Protein AF-A0A8F1SBL0-F1 (afdb_monomer_lite)

Organism: NCBI:txid2841263

Secondary structure (DSSP, 8-state):
----HHHHHHHHHHHHHHSTTTT-------S---TTTS-HHHHHH---------S-HHHHHHHH--TT-

Foldseek 3Di:
DDDDPVVVLVVLLVCLVPVVVVVDDDDDDDPQLDCSNCPLSVCVSCVDDDDDDDPDPVSVCSGPPHPVD

InterPro domains:
  IPR002543 FtsK domain [PF01580] (1-35)
  IPR027417 P-loop containing nucleoside triphosphate hydrolase [G3DSA:3.40.50.300] (1-65)
  IPR027417 P-loop containing nucleoside triphosphate hydrolase [SSF52540] (9-55)
  IPR050206 FtsK/SpoIIIE/SftA cell division and DNA translocation [PTHR22683] (1-61)

Sequence (69 aa):
MMMAKKDVETLIVRLAQKSRAVGIHLVLATQRPSVNVITGLIKANVPARIAFTVASQVDSSNDFRPIWR

pLDDT: mean 88.19, std 10.51, range [50.25, 96.94]

Radius of gyration: 12.82 Å; chains: 1; bounding box: 32×29×29 Å

Structure (mmCIF, N/CA/C/O backbone):
data_AF-A0A8F1SBL0-F1
#
_entry.id   AF-A0A8F1SBL0-F1
#
loop_
_atom_site.group_PDB
_atom_site.id
_atom_site.type_symbol
_atom_site.label_atom_id
_atom_site.label_alt_id
_atom_site.label_comp_id
_atom_site.label_asym_id
_atom_site.label_entity_id
_atom_site.label_seq_id
_atom_site.pdbx_PDB_ins_code
_atom_site.Cartn_x
_atom_site.Cart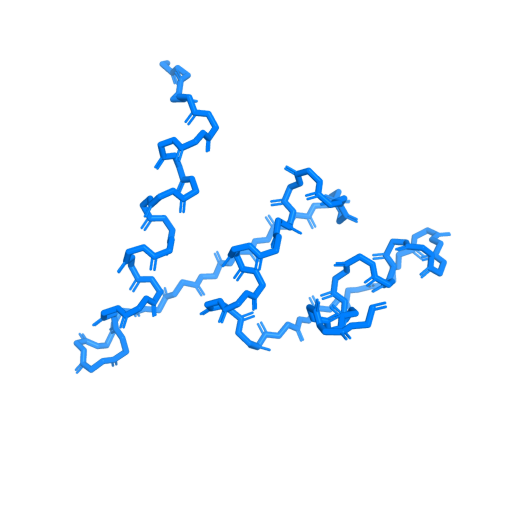n_y
_atom_site.Cartn_z
_atom_site.occupancy
_atom_site.B_iso_or_equiv
_atom_site.auth_seq_id
_atom_site.auth_comp_id
_atom_site.auth_asym_id
_atom_site.auth_atom_id
_atom_site.pdbx_PDB_model_num
ATOM 1 N N . MET A 1 1 ? -9.412 17.574 -11.988 1.00 50.44 1 MET A N 1
ATOM 2 C CA . MET A 1 1 ? -8.756 17.970 -10.723 1.00 50.44 1 MET A CA 1
ATOM 3 C C . MET A 1 1 ? -7.658 16.958 -10.438 1.00 50.44 1 MET A C 1
ATOM 5 O O . MET A 1 1 ? -7.941 15.771 -10.508 1.00 50.44 1 MET A O 1
ATOM 9 N N . MET A 1 2 ? -6.419 17.395 -10.215 1.00 62.84 2 MET A N 1
ATOM 10 C CA . MET A 1 2 ? -5.281 16.505 -9.951 1.00 62.84 2 MET A CA 1
ATOM 11 C C . MET A 1 2 ? -4.919 16.658 -8.470 1.00 62.84 2 MET A C 1
ATOM 13 O O . MET A 1 2 ? -4.538 17.747 -8.053 1.00 62.84 2 MET A O 1
ATOM 17 N N . MET A 1 3 ? -5.124 15.615 -7.660 1.00 75.31 3 MET A N 1
ATOM 18 C CA . MET A 1 3 ? -4.711 15.625 -6.251 1.00 75.31 3 MET A CA 1
ATOM 19 C C . MET A 1 3 ? -3.196 15.461 -6.156 1.00 75.31 3 MET A C 1
ATOM 21 O O . MET A 1 3 ? -2.599 14.720 -6.942 1.00 75.31 3 MET A O 1
ATOM 25 N N . ALA A 1 4 ? -2.568 16.124 -5.183 1.00 81.44 4 ALA A N 1
ATOM 26 C CA . ALA A 1 4 ? -1.145 15.945 -4.957 1.00 81.44 4 ALA A CA 1
ATOM 27 C C . ALA A 1 4 ? -0.866 14.500 -4.514 1.00 81.44 4 ALA A C 1
ATOM 29 O O . ALA A 1 4 ? -1.593 13.908 -3.716 1.00 81.44 4 ALA A O 1
ATOM 30 N N . LYS A 1 5 ? 0.227 13.926 -5.022 1.00 79.75 5 LYS A N 1
ATOM 31 C CA . LYS A 1 5 ? 0.626 12.532 -4.770 1.00 79.75 5 LYS A CA 1
ATOM 32 C C . LYS A 1 5 ? 0.673 12.174 -3.274 1.00 79.75 5 LYS A C 1
ATOM 34 O O . LYS A 1 5 ? 0.252 11.087 -2.887 1.00 79.75 5 LYS A O 1
ATOM 39 N N . LYS A 1 6 ? 1.158 13.103 -2.443 1.00 85.44 6 LYS A N 1
ATOM 40 C CA . LYS A 1 6 ? 1.279 12.942 -0.986 1.00 85.44 6 LYS A CA 1
ATOM 41 C C . LYS A 1 6 ? -0.080 12.831 -0.288 1.00 85.44 6 LYS A C 1
ATOM 43 O O . LYS A 1 6 ? -0.219 12.074 0.673 1.00 85.44 6 LYS A O 1
ATOM 48 N N . ASP A 1 7 ? -1.083 13.544 -0.787 1.00 89.81 7 ASP A N 1
ATOM 49 C CA . ASP A 1 7 ? -2.425 13.525 -0.206 1.00 89.81 7 ASP A CA 1
ATOM 50 C C . ASP A 1 7 ? -3.081 12.165 -0.450 1.00 89.81 7 ASP A C 1
ATOM 52 O O . ASP A 1 7 ? -3.640 11.566 0.466 1.00 89.81 7 ASP A O 1
ATOM 56 N N . VAL A 1 8 ? -2.926 11.626 -1.665 1.00 91.50 8 VAL A N 1
ATOM 57 C CA . VAL A 1 8 ? -3.428 10.291 -2.023 1.00 91.50 8 VAL A CA 1
ATOM 58 C C . VAL A 1 8 ? -2.765 9.206 -1.174 1.00 91.50 8 VAL A C 1
ATOM 60 O O . VAL A 1 8 ? -3.458 8.363 -0.610 1.00 91.50 8 VAL A O 1
ATOM 63 N N . GLU A 1 9 ? -1.439 9.245 -1.025 1.00 93.88 9 GLU A N 1
ATOM 64 C CA . GLU A 1 9 ? -0.710 8.298 -0.175 1.00 93.88 9 GLU A CA 1
ATOM 65 C C . GLU A 1 9 ? -1.196 8.349 1.282 1.00 93.88 9 GLU A C 1
ATOM 67 O O . GLU A 1 9 ? -1.474 7.309 1.882 1.00 93.88 9 GLU A O 1
ATOM 72 N N . THR A 1 10 ? -1.379 9.555 1.827 1.00 94.75 10 THR A N 1
ATOM 73 C CA . THR A 1 10 ? -1.862 9.754 3.201 1.00 94.75 10 THR A CA 1
ATOM 74 C C . THR A 1 10 ? -3.261 9.162 3.396 1.00 94.75 10 THR A C 1
ATOM 76 O O . THR A 1 10 ? -3.528 8.510 4.409 1.00 94.75 10 THR A O 1
ATOM 79 N N . LEU A 1 11 ? -4.159 9.341 2.423 1.00 95.06 11 LEU A N 1
ATOM 80 C CA . LEU A 1 11 ? -5.512 8.785 2.466 1.00 95.06 11 LEU A CA 1
ATOM 81 C C . LEU A 1 11 ? -5.515 7.255 2.371 1.00 95.06 11 LEU A C 1
ATOM 83 O O . LEU A 1 11 ? -6.218 6.608 3.149 1.00 95.06 11 LEU A O 1
ATOM 87 N N . ILE A 1 12 ? -4.707 6.677 1.475 1.00 95.25 12 ILE A N 1
ATOM 88 C CA . ILE A 1 12 ? -4.559 5.220 1.340 1.00 95.25 12 ILE A CA 1
ATOM 89 C C . ILE A 1 12 ? -4.080 4.616 2.660 1.00 95.25 12 ILE A C 1
ATOM 91 O O . ILE A 1 12 ? -4.693 3.673 3.158 1.00 95.25 12 ILE A O 1
ATOM 95 N N . VAL A 1 13 ? -3.024 5.180 3.256 1.00 95.88 13 VAL A N 1
ATOM 96 C CA . VAL A 1 13 ? -2.474 4.705 4.534 1.00 95.88 13 VAL A CA 1
ATOM 97 C C . VAL A 1 13 ? -3.519 4.801 5.644 1.00 95.88 13 VAL A C 1
ATOM 99 O O . VAL A 1 13 ? -3.743 3.828 6.364 1.00 95.88 13 VAL A O 1
ATOM 102 N N . ARG A 1 14 ? -4.213 5.939 5.758 1.00 96.06 14 ARG A N 1
ATOM 103 C CA . ARG A 1 14 ? -5.242 6.143 6.786 1.00 96.06 14 ARG A CA 1
ATOM 104 C C . ARG A 1 14 ? -6.375 5.124 6.677 1.00 96.06 14 ARG A C 1
ATOM 106 O O . ARG A 1 14 ? -6.828 4.619 7.705 1.00 96.06 14 ARG A O 1
ATOM 113 N N . LEU A 1 15 ? -6.840 4.846 5.459 1.00 96.38 15 LEU A N 1
ATOM 114 C CA . LEU A 1 15 ? -7.865 3.834 5.222 1.00 96.38 15 LEU A CA 1
ATOM 115 C C . LEU A 1 15 ? -7.331 2.447 5.584 1.00 96.38 15 LEU A C 1
ATOM 117 O O . LEU A 1 15 ? -7.914 1.802 6.451 1.00 96.38 15 LEU A O 1
ATOM 121 N N . ALA A 1 16 ? -6.187 2.041 5.029 1.00 96.06 16 ALA A N 1
ATOM 122 C CA . ALA A 1 16 ? -5.593 0.725 5.267 1.00 96.06 16 ALA A CA 1
ATOM 123 C C . ALA A 1 16 ? -5.401 0.403 6.764 1.00 96.06 16 ALA A C 1
ATOM 125 O O . ALA A 1 16 ? -5.616 -0.730 7.187 1.00 96.06 16 ALA A O 1
ATOM 126 N N . GLN A 1 17 ? -5.064 1.403 7.586 1.00 95.88 17 GLN A N 1
ATOM 127 C CA . GLN A 1 17 ? -4.861 1.230 9.029 1.00 95.88 17 GLN A CA 1
ATOM 128 C C . GLN A 1 17 ? -6.146 1.020 9.838 1.00 95.88 17 GLN A C 1
ATOM 130 O O . GLN A 1 17 ? -6.108 0.378 10.885 1.00 95.88 17 GLN A O 1
ATOM 135 N N . LYS A 1 18 ? -7.275 1.596 9.415 1.00 95.94 18 LYS A N 1
ATOM 136 C CA . LYS A 1 18 ? -8.505 1.652 10.232 1.00 95.94 18 LYS A CA 1
ATOM 137 C C . LYS A 1 18 ? -9.642 0.800 9.674 1.00 95.94 18 LYS A C 1
ATOM 139 O O . LYS A 1 18 ? -10.575 0.476 10.403 1.00 95.94 18 LYS A O 1
ATOM 144 N N . SER A 1 19 ? -9.575 0.434 8.398 1.00 96.62 19 SER A N 1
ATOM 145 C CA . SER A 1 19 ? -10.715 -0.091 7.648 1.00 96.62 19 SER A CA 1
ATOM 146 C C . SER A 1 19 ? -11.065 -1.554 7.952 1.00 96.62 19 SER A C 1
ATOM 148 O O . SER A 1 19 ? -12.212 -1.951 7.756 1.00 96.62 19 SER A O 1
ATOM 150 N N . ARG A 1 20 ? -10.121 -2.354 8.478 1.00 95.25 20 ARG A N 1
ATOM 151 C CA . ARG A 1 20 ? -10.302 -3.805 8.694 1.00 95.25 20 ARG A CA 1
ATOM 152 C C . ARG A 1 20 ? -11.493 -4.139 9.595 1.00 95.25 20 ARG A C 1
ATOM 154 O O . ARG A 1 20 ? -12.291 -4.995 9.240 1.00 95.25 20 ARG A O 1
ATOM 161 N N . ALA A 1 21 ? -11.599 -3.496 10.757 1.00 96.38 21 ALA A N 1
ATOM 162 C CA . ALA A 1 21 ? -12.636 -3.824 11.741 1.00 96.38 21 ALA A CA 1
ATOM 163 C C . ALA A 1 21 ? -14.044 -3.408 11.287 1.00 96.38 21 ALA A C 1
ATOM 165 O O . ALA A 1 21 ? -15.028 -3.994 11.720 1.00 96.38 21 ALA A O 1
ATOM 166 N N . VAL A 1 22 ? -14.130 -2.413 10.400 1.00 96.94 22 VAL A N 1
ATOM 167 C CA . VAL A 1 22 ? -15.394 -1.881 9.870 1.00 96.94 22 VAL A CA 1
ATOM 168 C C . VAL A 1 22 ? -15.785 -2.500 8.522 1.00 96.94 22 VAL A C 1
ATOM 170 O O . VAL A 1 22 ? -16.761 -2.070 7.919 1.00 96.94 22 VAL A O 1
ATOM 173 N N . GLY A 1 23 ? -15.032 -3.494 8.034 1.00 96.62 23 GLY A N 1
ATOM 174 C CA . GLY A 1 23 ? -15.353 -4.227 6.804 1.00 96.62 23 GLY A CA 1
ATOM 175 C C . GLY A 1 23 ? -15.092 -3.464 5.501 1.00 96.62 23 GLY A C 1
ATOM 176 O O . GLY A 1 23 ? -15.655 -3.809 4.467 1.00 96.62 23 GLY A O 1
ATOM 177 N N . ILE A 1 24 ? -14.245 -2.430 5.520 1.00 96.94 24 ILE A N 1
ATOM 178 C CA . ILE A 1 24 ? -13.842 -1.706 4.307 1.00 96.94 24 ILE A CA 1
ATOM 179 C C . ILE A 1 24 ? -12.498 -2.266 3.815 1.00 96.94 24 ILE A C 1
ATOM 181 O O . ILE A 1 24 ? -11.501 -2.275 4.545 1.00 96.94 24 ILE A O 1
ATOM 185 N N . HIS A 1 25 ? -12.453 -2.702 2.555 1.00 96.25 25 HIS A N 1
ATOM 186 C CA . HIS A 1 25 ? -11.278 -3.324 1.941 1.00 96.25 25 HIS A CA 1
ATOM 187 C C . HIS A 1 25 ? -10.791 -2.518 0.736 1.00 96.25 25 HIS A C 1
ATOM 189 O O . HIS A 1 25 ? -11.583 -2.084 -0.096 1.00 96.25 25 HIS A O 1
ATOM 195 N N . LEU A 1 26 ? -9.476 -2.323 0.649 1.00 96.00 26 LEU 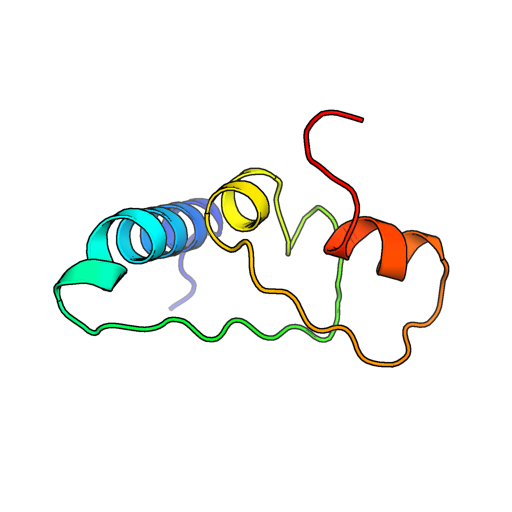A N 1
ATOM 196 C CA . LEU A 1 26 ? -8.834 -1.628 -0.463 1.00 96.00 26 LEU A CA 1
ATOM 197 C C . LEU A 1 26 ? -8.250 -2.641 -1.443 1.00 96.00 26 LEU A C 1
ATOM 199 O O . LEU A 1 26 ? -7.552 -3.568 -1.034 1.00 96.00 26 LEU A O 1
ATOM 203 N N . VAL A 1 27 ? -8.475 -2.407 -2.734 1.00 95.56 27 VAL A N 1
ATOM 204 C CA . VAL A 1 27 ? -7.775 -3.090 -3.824 1.00 95.56 27 VAL A CA 1
ATOM 205 C C . VAL A 1 27 ? -6.993 -2.033 -4.589 1.00 95.56 27 VAL A C 1
ATOM 207 O O . VAL A 1 27 ? -7.575 -1.109 -5.154 1.00 95.56 27 VAL A O 1
ATOM 210 N N . LEU A 1 28 ? -5.668 -2.151 -4.572 1.00 94.06 28 LEU A N 1
ATOM 211 C CA . LEU A 1 28 ? -4.762 -1.258 -5.287 1.00 94.06 28 LEU A CA 1
ATOM 212 C C . LEU A 1 28 ? -4.141 -2.034 -6.447 1.00 94.06 28 LEU A C 1
ATOM 214 O O . LEU A 1 28 ? -3.587 -3.110 -6.237 1.00 94.06 28 LEU A O 1
ATOM 218 N N . ALA A 1 29 ? -4.220 -1.486 -7.656 1.00 94.81 29 ALA A N 1
ATOM 219 C CA . ALA A 1 29 ? -3.660 -2.095 -8.856 1.00 94.81 29 ALA A CA 1
ATOM 220 C C . ALA A 1 29 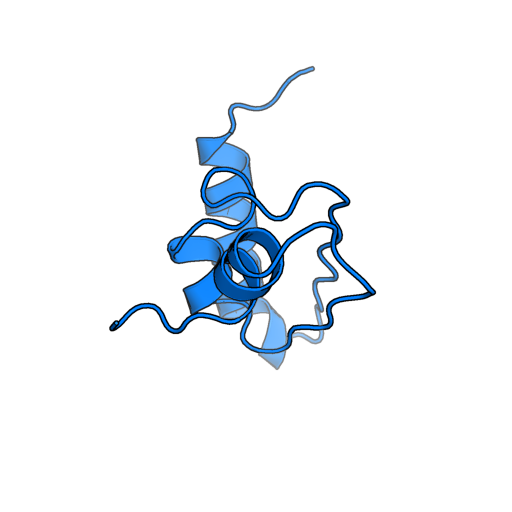? -2.829 -1.069 -9.630 1.00 94.81 29 ALA A C 1
ATOM 222 O O . ALA A 1 29 ? -3.200 0.100 -9.740 1.00 94.81 29 ALA A O 1
ATOM 223 N N . THR A 1 30 ? -1.698 -1.506 -10.179 1.00 93.00 30 THR A N 1
ATOM 224 C CA . THR A 1 30 ? -0.848 -0.688 -11.046 1.00 93.00 30 THR A CA 1
ATOM 225 C C . THR A 1 30 ? -0.180 -1.563 -12.095 1.00 93.00 30 THR A C 1
ATOM 227 O O . THR A 1 30 ? 0.160 -2.711 -11.830 1.00 93.00 30 THR A O 1
ATOM 230 N N . GLN A 1 31 ? 0.043 -1.000 -13.279 1.00 91.12 31 GLN A N 1
ATOM 231 C CA . GLN A 1 31 ? 0.865 -1.625 -14.321 1.00 91.12 31 GLN A CA 1
ATOM 232 C C . GLN A 1 31 ? 2.343 -1.226 -14.215 1.00 91.12 31 GLN A C 1
ATOM 234 O O . GLN A 1 31 ? 3.188 -1.774 -14.913 1.00 91.12 31 GLN A O 1
ATOM 239 N N . ARG A 1 32 ? 2.670 -0.243 -13.365 1.00 88.75 32 ARG A N 1
ATOM 240 C CA . ARG A 1 32 ? 4.032 0.270 -13.173 1.00 88.75 32 ARG A CA 1
ATOM 241 C C . ARG A 1 32 ? 4.456 0.066 -11.717 1.00 88.75 32 ARG A C 1
ATOM 243 O O . ARG A 1 32 ? 4.281 0.984 -10.907 1.00 88.75 32 ARG A O 1
ATOM 250 N N . PRO A 1 33 ? 4.986 -1.119 -11.366 1.00 89.38 33 PRO A N 1
ATOM 251 C CA . PRO A 1 33 ? 5.465 -1.424 -10.021 1.00 89.38 33 PRO A CA 1
ATOM 252 C C . PRO A 1 33 ? 6.829 -0.757 -9.764 1.00 89.38 33 PRO A C 1
ATOM 254 O O . PRO A 1 33 ? 7.882 -1.385 -9.733 1.00 89.38 33 PRO A O 1
ATOM 257 N N . SER A 1 34 ? 6.816 0.565 -9.598 1.00 89.31 34 SER A N 1
ATOM 258 C CA . SER A 1 34 ? 7.994 1.364 -9.242 1.00 89.31 34 SER A CA 1
ATOM 259 C C . SER A 1 34 ? 7.942 1.773 -7.772 1.00 89.31 34 SER A C 1
ATOM 261 O O . SER A 1 34 ? 6.859 2.021 -7.244 1.00 89.31 34 SER A O 1
ATOM 263 N N . VAL A 1 35 ? 9.107 1.962 -7.141 1.00 88.44 35 VAL A N 1
ATOM 264 C CA . VAL A 1 35 ? 9.249 2.532 -5.782 1.00 88.44 35 VAL A CA 1
ATOM 265 C C . VAL A 1 35 ? 8.533 3.873 -5.599 1.00 88.44 35 VAL A C 1
ATOM 267 O O . VAL A 1 35 ? 8.113 4.214 -4.497 1.00 88.44 35 VAL A O 1
ATOM 270 N N . ASN A 1 36 ? 8.350 4.625 -6.688 1.00 88.75 36 ASN A N 1
ATOM 271 C CA . ASN A 1 36 ? 7.639 5.897 -6.673 1.00 88.75 36 ASN A CA 1
ATOM 272 C C . ASN A 1 36 ? 6.114 5.734 -6.650 1.00 88.75 36 ASN A C 1
ATOM 274 O O . ASN A 1 36 ? 5.427 6.695 -6.321 1.00 88.75 36 ASN A O 1
ATOM 278 N N . VAL A 1 37 ? 5.583 4.575 -7.034 1.00 91.00 37 VAL A N 1
ATOM 279 C CA . VAL A 1 37 ? 4.141 4.285 -7.065 1.00 91.00 37 VAL A CA 1
ATOM 280 C C . VAL A 1 37 ? 3.765 3.404 -5.879 1.00 91.00 37 VAL A C 1
ATOM 282 O O . VAL A 1 37 ? 2.862 3.745 -5.124 1.00 91.00 37 VAL A O 1
ATOM 285 N N . ILE A 1 38 ? 4.496 2.306 -5.685 1.00 91.19 38 ILE A N 1
ATOM 286 C CA . ILE A 1 38 ? 4.351 1.381 -4.561 1.00 91.19 38 ILE A CA 1
ATOM 287 C C . ILE A 1 38 ? 5.394 1.765 -3.505 1.00 91.19 38 ILE A C 1
ATOM 289 O O . ILE A 1 38 ? 6.450 1.144 -3.361 1.00 91.19 38 ILE A O 1
ATOM 293 N N . THR A 1 39 ? 5.121 2.866 -2.809 1.00 92.69 39 THR A N 1
ATOM 294 C CA . THR A 1 39 ? 6.040 3.440 -1.822 1.00 92.69 39 THR A CA 1
ATOM 295 C C . THR A 1 39 ? 6.208 2.528 -0.603 1.00 92.69 39 THR A C 1
ATOM 297 O O . THR A 1 39 ? 5.401 1.632 -0.340 1.00 92.69 39 THR A O 1
ATOM 300 N N . GLY A 1 40 ? 7.248 2.775 0.201 1.00 91.75 40 GLY A N 1
ATOM 301 C CA . GLY A 1 40 ? 7.461 2.045 1.456 1.00 91.75 40 GLY A CA 1
ATOM 302 C C . GLY A 1 40 ? 6.285 2.167 2.433 1.00 91.75 40 GLY A C 1
ATOM 303 O O . GLY A 1 40 ? 5.922 1.183 3.074 1.00 91.75 40 GLY A O 1
ATOM 304 N N . LEU A 1 41 ? 5.638 3.337 2.493 1.00 93.19 41 LEU A N 1
ATOM 305 C CA . LEU A 1 41 ? 4.474 3.569 3.351 1.00 93.19 41 LEU A CA 1
ATOM 306 C C . LEU A 1 41 ? 3.252 2.762 2.901 1.00 93.19 41 LEU A C 1
ATOM 308 O O . LEU A 1 41 ? 2.575 2.169 3.742 1.00 93.19 41 LEU A O 1
ATOM 312 N N . ILE A 1 42 ? 2.994 2.674 1.592 1.00 93.81 42 ILE A N 1
ATOM 313 C CA . ILE A 1 42 ? 1.924 1.817 1.060 1.00 93.81 42 ILE A CA 1
ATOM 314 C C . ILE A 1 42 ? 2.227 0.351 1.390 1.00 93.81 42 ILE A C 1
ATOM 316 O O . ILE A 1 42 ? 1.374 -0.343 1.946 1.00 93.81 42 ILE A O 1
ATOM 320 N N . LYS A 1 43 ? 3.462 -0.110 1.150 1.00 93.00 43 LYS A N 1
ATOM 321 C CA . LYS A 1 43 ? 3.872 -1.491 1.460 1.00 93.00 43 LYS A CA 1
ATOM 322 C C . LYS A 1 43 ? 3.738 -1.841 2.941 1.00 93.00 43 LYS A C 1
ATOM 324 O O . LYS A 1 43 ? 3.383 -2.977 3.248 1.00 93.00 43 LYS A O 1
ATOM 329 N N . ALA A 1 44 ? 3.982 -0.894 3.845 1.00 93.62 44 ALA A N 1
ATOM 330 C CA . ALA A 1 44 ? 3.866 -1.115 5.287 1.00 93.62 44 ALA A CA 1
ATOM 331 C C . ALA A 1 44 ? 2.424 -1.401 5.733 1.00 93.62 44 ALA A C 1
ATOM 333 O O . ALA A 1 44 ? 2.220 -2.091 6.727 1.00 93.62 44 ALA A O 1
ATOM 334 N N . ASN A 1 45 ? 1.432 -0.879 5.003 1.00 94.94 45 ASN A N 1
ATOM 335 C CA . ASN A 1 45 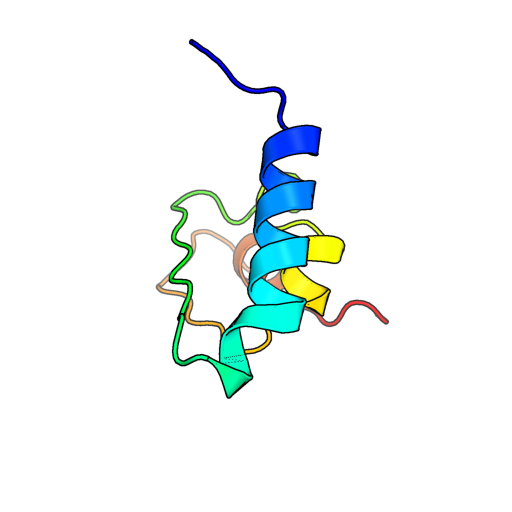? 0.020 -0.953 5.382 1.00 94.94 45 ASN A CA 1
ATOM 336 C C . ASN A 1 45 ? -0.801 -1.906 4.493 1.00 94.94 45 ASN A C 1
ATOM 338 O O . ASN A 1 45 ? -1.921 -2.259 4.853 1.00 94.94 45 ASN A O 1
ATOM 342 N N . VAL A 1 46 ? -0.251 -2.355 3.358 1.00 94.19 46 VAL A N 1
ATOM 343 C CA . VAL A 1 46 ? -0.885 -3.308 2.432 1.00 94.19 46 VAL A CA 1
ATOM 344 C C . VAL A 1 46 ? -0.017 -4.577 2.332 1.00 94.19 46 VAL A C 1
ATOM 346 O O . VAL A 1 46 ? 0.885 -4.655 1.487 1.00 94.19 46 VAL A O 1
ATOM 349 N N . PRO A 1 47 ? -0.219 -5.562 3.234 1.00 92.12 47 PRO A N 1
ATOM 350 C CA . PRO A 1 47 ? 0.632 -6.752 3.315 1.00 92.12 47 PRO A CA 1
ATOM 351 C C . PRO A 1 47 ? 0.293 -7.821 2.267 1.00 92.12 47 PRO A C 1
ATOM 353 O O . PRO A 1 47 ? 1.185 -8.544 1.833 1.00 92.12 47 PRO A O 1
ATOM 356 N N . ALA A 1 48 ? -0.972 -7.926 1.853 1.00 93.50 48 ALA A N 1
ATOM 357 C CA . ALA A 1 48 ? -1.391 -8.857 0.809 1.00 93.50 48 ALA A CA 1
ATOM 358 C C . ALA A 1 48 ? -1.038 -8.279 -0.568 1.00 93.50 48 ALA A C 1
ATOM 360 O O . ALA A 1 48 ? -1.491 -7.185 -0.906 1.00 93.50 48 ALA A O 1
ATOM 361 N N . ARG A 1 49 ? -0.221 -9.001 -1.345 1.00 92.88 49 ARG A N 1
ATOM 362 C CA . ARG A 1 49 ? 0.250 -8.570 -2.669 1.00 92.88 49 ARG A CA 1
ATOM 363 C C . ARG A 1 49 ? 0.183 -9.718 -3.660 1.00 92.88 49 ARG A C 1
ATOM 365 O O . ARG A 1 49 ? 0.477 -10.860 -3.315 1.00 92.88 49 ARG A O 1
ATOM 372 N N . ILE A 1 50 ? -0.210 -9.384 -4.880 1.00 91.94 50 ILE A N 1
ATOM 373 C CA . ILE A 1 50 ? -0.280 -10.290 -6.020 1.00 91.94 50 ILE A CA 1
ATOM 374 C C . ILE A 1 50 ? 0.380 -9.553 -7.179 1.00 91.94 50 ILE A C 1
ATOM 376 O O . ILE A 1 50 ? -0.039 -8.446 -7.515 1.00 91.94 50 ILE A O 1
ATOM 380 N N . ALA A 1 51 ? 1.370 -10.184 -7.801 1.00 91.56 51 ALA A N 1
ATOM 381 C CA . ALA A 1 51 ? 1.979 -9.689 -9.024 1.00 91.56 51 ALA A CA 1
ATOM 382 C C . ALA A 1 51 ? 1.719 -10.675 -10.158 1.00 91.56 51 ALA A C 1
ATOM 384 O O . ALA A 1 51 ? 1.842 -11.889 -9.988 1.00 91.56 51 ALA A O 1
ATOM 385 N N . PHE A 1 52 ? 1.398 -10.129 -11.324 1.00 91.81 52 PHE A N 1
ATOM 386 C CA . PHE A 1 52 ? 1.442 -10.866 -12.580 1.00 91.81 52 PHE A CA 1
ATOM 387 C C . PHE A 1 52 ? 2.874 -10.885 -13.125 1.00 91.81 52 PHE A C 1
ATOM 389 O O . PHE A 1 52 ? 3.793 -10.335 -12.515 1.00 91.81 52 PHE A O 1
ATOM 396 N N . THR A 1 53 ? 3.083 -11.515 -14.279 1.00 91.75 53 THR A N 1
ATOM 397 C CA . THR A 1 53 ? 4.373 -11.472 -14.974 1.00 91.75 53 THR A CA 1
ATOM 398 C C . THR A 1 53 ? 4.809 -10.021 -15.194 1.00 91.75 53 THR A C 1
ATOM 400 O O . THR A 1 53 ? 4.076 -9.223 -15.775 1.00 91.75 53 THR A O 1
ATOM 403 N N . VAL A 1 54 ? 6.009 -9.684 -14.722 1.00 87.75 54 VAL A N 1
ATOM 404 C CA . VAL A 1 54 ? 6.621 -8.353 -14.838 1.00 87.75 54 VAL A CA 1
ATOM 405 C C . VAL A 1 54 ? 7.849 -8.403 -15.743 1.00 87.75 54 VAL A C 1
ATOM 407 O O . VAL A 1 54 ? 8.445 -9.462 -15.930 1.00 87.75 54 VAL A O 1
ATOM 410 N N . ALA A 1 55 ? 8.235 -7.254 -16.301 1.00 89.06 55 ALA A N 1
ATOM 411 C CA . ALA A 1 55 ? 9.306 -7.160 -17.294 1.00 89.06 55 ALA A CA 1
ATOM 412 C C . ALA A 1 55 ? 10.702 -7.487 -16.737 1.00 89.06 55 ALA A C 1
ATOM 414 O O . ALA A 1 55 ? 11.579 -7.908 -17.489 1.00 89.06 55 ALA A O 1
ATOM 415 N N . SER A 1 56 ? 10.929 -7.284 -15.435 1.00 88.62 56 SER A N 1
ATOM 416 C CA . SER A 1 56 ? 12.242 -7.476 -14.823 1.00 88.62 56 SER A CA 1
ATOM 417 C C . SER A 1 56 ? 12.176 -7.983 -13.380 1.00 88.62 56 SER A C 1
ATOM 419 O O . SER A 1 56 ? 11.186 -7.815 -12.665 1.00 88.62 56 SER A O 1
ATOM 421 N N . GLN A 1 57 ? 13.288 -8.559 -12.916 1.00 85.50 57 GLN A N 1
ATOM 422 C CA . GLN A 1 57 ? 13.464 -8.957 -11.516 1.00 85.50 57 GLN A CA 1
ATOM 423 C C . GLN A 1 57 ? 13.435 -7.748 -10.562 1.00 85.50 57 GLN A C 1
ATOM 425 O O . GLN A 1 57 ? 12.992 -7.879 -9.418 1.00 85.50 57 GLN A O 1
ATOM 430 N N . VAL A 1 58 ? 13.839 -6.563 -11.036 1.00 85.25 58 VAL A N 1
ATOM 431 C CA . VAL A 1 58 ? 13.769 -5.307 -10.274 1.00 85.25 58 VAL A CA 1
ATOM 432 C C . VAL A 1 58 ? 12.314 -4.897 -10.045 1.00 85.25 58 VAL A C 1
ATOM 434 O O . VAL A 1 58 ? 11.950 -4.553 -8.924 1.00 85.25 58 VAL A O 1
ATOM 437 N N . ASP A 1 59 ? 11.463 -5.009 -11.066 1.00 82.50 59 ASP A N 1
ATOM 438 C CA . ASP A 1 59 ? 10.027 -4.719 -10.955 1.00 82.50 59 ASP A CA 1
ATOM 439 C C . ASP A 1 59 ? 9.322 -5.684 -9.994 1.00 82.50 59 ASP A C 1
ATOM 441 O O . ASP A 1 59 ? 8.516 -5.261 -9.167 1.00 82.50 59 ASP A O 1
ATOM 445 N N . SER A 1 60 ? 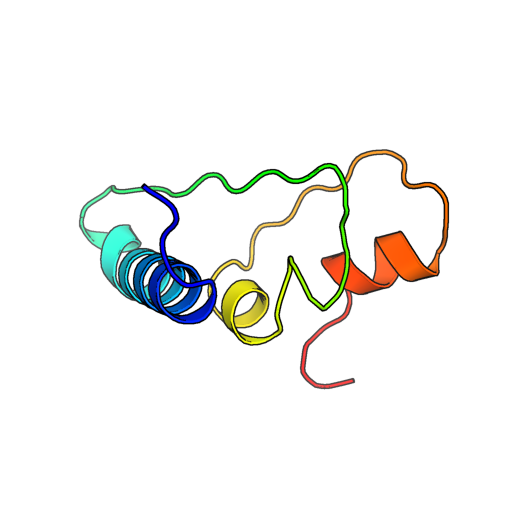9.688 -6.971 -10.032 1.00 84.62 60 SER A N 1
ATOM 446 C CA . SER A 1 60 ? 9.213 -7.961 -9.052 1.00 84.62 60 SER A CA 1
ATOM 447 C C . SER A 1 60 ? 9.695 -7.619 -7.638 1.00 84.62 60 SER A C 1
ATOM 449 O O . SER A 1 60 ? 8.928 -7.672 -6.673 1.00 84.62 60 SER A O 1
ATOM 451 N N . SER A 1 61 ? 10.957 -7.200 -7.510 1.00 83.88 61 SER A N 1
ATOM 452 C CA . SER A 1 61 ? 11.534 -6.796 -6.228 1.00 83.88 61 SER A CA 1
ATOM 453 C C . SER A 1 61 ? 10.842 -5.560 -5.655 1.00 83.88 61 SER A C 1
ATOM 455 O O . SER A 1 61 ? 10.600 -5.504 -4.453 1.00 83.88 61 SER A O 1
ATOM 457 N N . ASN A 1 62 ? 10.479 -4.574 -6.473 1.00 83.44 62 ASN A N 1
ATOM 458 C CA . ASN A 1 62 ? 9.820 -3.362 -5.987 1.00 83.44 62 ASN A CA 1
ATOM 459 C C . ASN A 1 62 ? 8.502 -3.664 -5.259 1.00 83.44 62 ASN A C 1
ATOM 461 O O . ASN A 1 62 ? 8.215 -3.018 -4.244 1.00 83.44 62 ASN A O 1
ATOM 465 N N . ASP A 1 63 ? 7.760 -4.671 -5.725 1.00 81.25 63 ASP A N 1
ATOM 466 C CA . ASP A 1 63 ? 6.497 -5.101 -5.126 1.00 81.25 63 ASP A CA 1
ATOM 467 C C . ASP A 1 63 ? 6.696 -5.975 -3.869 1.00 81.25 63 ASP A C 1
ATOM 469 O O . ASP A 1 63 ? 6.152 -5.696 -2.792 1.00 81.25 63 ASP A O 1
ATOM 473 N N . PHE A 1 64 ? 7.550 -7.002 -3.946 1.00 84.62 64 PHE A N 1
ATOM 474 C CA . PHE A 1 64 ? 7.657 -8.003 -2.873 1.00 84.62 64 PHE A CA 1
ATOM 475 C C . PHE A 1 64 ? 8.751 -7.750 -1.838 1.00 84.62 64 PHE A C 1
ATOM 477 O O . PHE A 1 64 ? 8.709 -8.345 -0.758 1.00 84.62 64 PHE A O 1
ATOM 484 N N . ARG A 1 65 ? 9.734 -6.884 -2.107 1.00 79.12 65 ARG A N 1
ATOM 485 C CA . ARG A 1 65 ? 10.875 -6.729 -1.196 1.00 79.12 65 ARG A CA 1
ATOM 486 C C . ARG A 1 65 ? 10.426 -6.103 0.136 1.00 79.12 65 ARG A C 1
ATOM 488 O O . ARG A 1 65 ? 9.748 -5.063 0.126 1.00 79.12 65 ARG A O 1
ATOM 495 N N . PRO A 1 66 ? 10.778 -6.725 1.278 1.00 65.75 66 PRO A N 1
ATOM 496 C CA . PRO A 1 66 ? 10.433 -6.215 2.601 1.00 65.75 66 PRO A CA 1
ATOM 497 C C . PRO A 1 66 ? 11.146 -4.889 2.884 1.00 65.75 66 PRO A C 1
ATOM 499 O O . PRO A 1 66 ? 12.230 -4.639 2.369 1.00 65.75 66 PRO A O 1
ATOM 502 N N . ILE A 1 67 ? 10.534 -4.053 3.726 1.00 64.50 67 ILE A N 1
ATOM 503 C CA . ILE A 1 67 ? 10.983 -2.677 4.023 1.00 64.50 67 ILE A CA 1
ATOM 504 C C . ILE A 1 67 ? 12.329 -2.645 4.772 1.00 64.50 67 ILE A C 1
ATOM 506 O O . ILE A 1 67 ? 13.034 -1.646 4.728 1.00 64.50 67 ILE A O 1
ATOM 510 N N . TRP A 1 68 ? 12.695 -3.743 5.434 1.00 58.22 68 TRP A N 1
ATOM 511 C CA . TRP A 1 68 ? 13.861 -3.840 6.320 1.00 58.22 68 TRP A CA 1
ATOM 512 C C . TRP A 1 68 ? 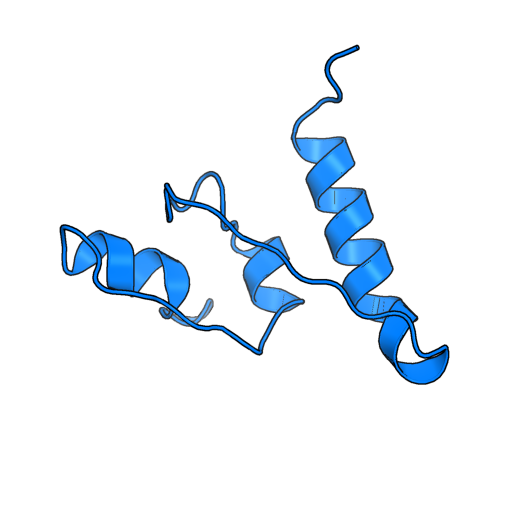15.138 -4.374 5.645 1.00 58.22 68 TRP A C 1
ATOM 514 O O . TRP A 1 68 ? 16.122 -4.624 6.334 1.00 58.22 68 TRP A O 1
ATOM 524 N N . ARG A 1 69 ? 15.116 -4.610 4.326 1.00 50.25 69 ARG A N 1
ATOM 525 C CA . ARG A 1 69 ? 16.275 -5.038 3.522 1.00 50.25 69 ARG A CA 1
ATOM 526 C C . ARG A 1 69 ? 16.636 -3.968 2.512 1.00 50.25 69 ARG A C 1
ATOM 528 O O . ARG A 1 69 ? 17.804 -3.985 2.068 1.00 50.25 69 ARG A O 1
#